Protein AF-A0A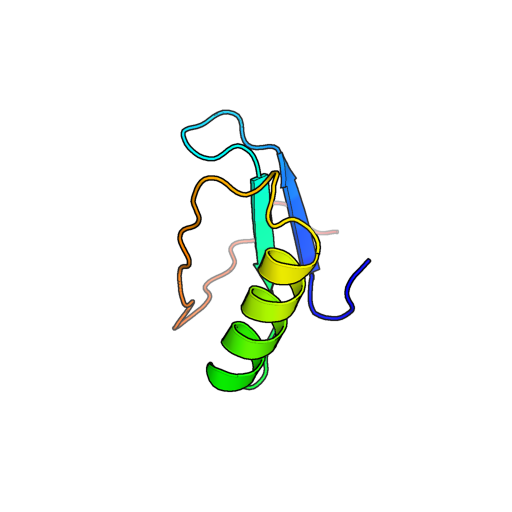2H9LFG9-F1 (afdb_monomer)

Sequence (63 aa):
MHPNIVYAYETTNRDDLEIELEVESYEQFKEILDELRTKFDDTIESYKHLVWYKENKVKFFEE

pLDDT: mean 90.0, std 7.33, range [58.75, 96.56]

Mean predicted aligned error: 4.98 Å

Secondary structure (DSSP, 8-state):
--TTEEEEEE-SSSSSEEEEE--SSHHHHHHHHHHHHHHTTTT---------S------SS--

Radius of gyration: 13.62 Å; Cα contacts (8 Å, |Δi|>4): 32; chains: 1; bounding box: 26×37×24 Å

Solvent-accessible surface area (backbone atoms only — not comparable to full-atom values): 4440 Å² total; per-residue (Å²): 130,63,90,42,53,78,45,75,47,77,4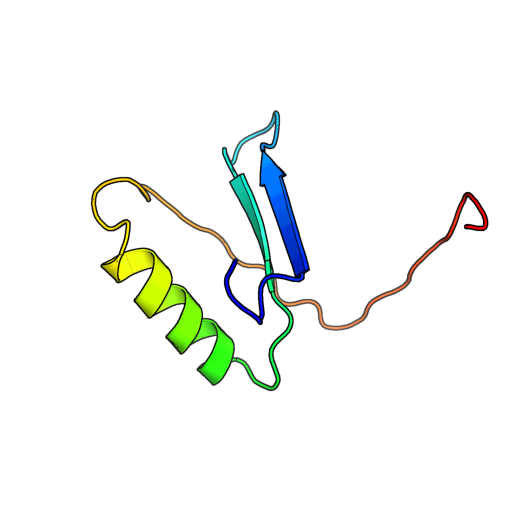6,96,65,98,48,68,66,48,73,45,72,64,67,97,43,72,65,56,48,49,53,53,50,53,52,51,45,69,75,38,59,91,70,59,87,77,86,85,88,82,83,83,87,75,88,83,89,81,80,92,68,87,132

Foldseek 3Di:
DPPQFPDKDADPDDDGIDTHGDDPDVVVVVVVVVVVCVVCVVPPPDDDDDDDPDDDDDDPDDD

Nearest PDB structures (foldseek):
  2f2e-assembly1_A  TM=2.860E-01  e=3.232E+00  Pseudomonas aeruginosa

Structure (mmCIF, N/CA/C/O backbone):
data_AF-A0A2H9LFG9-F1
#
_entry.id   AF-A0A2H9LFG9-F1
#
loop_
_atom_site.group_PDB
_atom_site.id
_atom_site.type_symbol
_atom_site.label_atom_id
_atom_site.label_alt_id
_atom_site.label_comp_id
_atom_site.label_asym_id
_atom_site.label_entity_id
_atom_site.label_seq_id
_atom_site.pdbx_PDB_ins_code
_atom_site.Cartn_x
_atom_si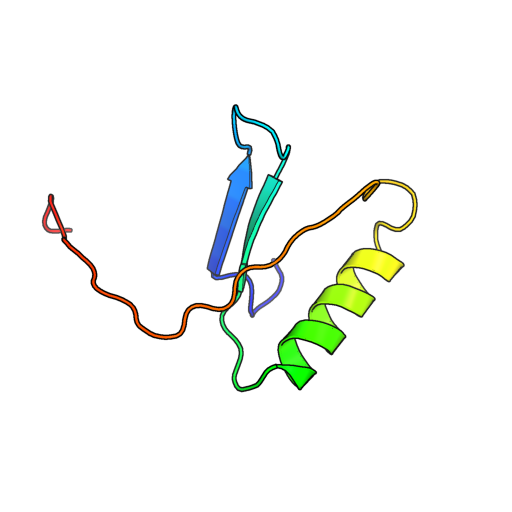te.Cartn_y
_atom_site.Cartn_z
_atom_site.occupancy
_atom_site.B_iso_or_equiv
_atom_site.auth_seq_id
_atom_site.auth_comp_id
_atom_site.auth_asym_id
_atom_site.auth_atom_id
_atom_site.pdbx_PDB_model_num
ATOM 1 N N . MET A 1 1 ? -6.655 -0.855 -12.431 1.00 63.62 1 MET A N 1
ATOM 2 C CA . MET A 1 1 ? -6.398 -0.177 -11.145 1.00 63.62 1 MET A CA 1
ATOM 3 C C . MET A 1 1 ? -7.071 -1.018 -10.069 1.00 63.62 1 MET A C 1
ATOM 5 O O . MET A 1 1 ? -8.204 -1.421 -10.304 1.00 63.62 1 MET A O 1
ATOM 9 N N . HIS A 1 2 ? -6.355 -1.421 -9.012 1.00 83.94 2 HIS A N 1
ATOM 10 C CA . HIS A 1 2 ? -6.928 -2.249 -7.938 1.00 83.94 2 HIS A CA 1
ATOM 11 C C . HIS A 1 2 ? -7.966 -1.412 -7.167 1.00 83.94 2 HIS A C 1
ATOM 13 O O . HIS A 1 2 ? -7.678 -0.243 -6.917 1.00 83.94 2 HIS A O 1
ATOM 19 N N . PRO A 1 3 ? -9.148 -1.947 -6.811 1.00 90.75 3 PRO A N 1
ATOM 20 C CA . PRO A 1 3 ? -10.249 -1.147 -6.259 1.00 90.75 3 PRO A CA 1
ATOM 21 C C . PRO A 1 3 ? -9.904 -0.445 -4.941 1.00 90.75 3 PRO A C 1
ATOM 23 O O . PRO A 1 3 ? -10.417 0.633 -4.678 1.00 90.75 3 PRO A O 1
ATOM 26 N N . ASN A 1 4 ? -9.012 -1.032 -4.143 1.00 92.19 4 ASN A N 1
ATOM 27 C CA . ASN A 1 4 ? -8.562 -0.457 -2.875 1.00 92.19 4 ASN A CA 1
ATOM 28 C C . ASN A 1 4 ? -7.407 0.546 -3.010 1.00 92.19 4 ASN A C 1
ATOM 30 O O . ASN A 1 4 ? -7.033 1.144 -2.009 1.00 92.19 4 ASN A O 1
ATOM 34 N N . ILE A 1 5 ? -6.815 0.716 -4.200 1.00 92.69 5 ILE A N 1
ATOM 35 C CA . ILE A 1 5 ? -5.767 1.723 -4.419 1.00 92.69 5 ILE A CA 1
ATOM 36 C C . ILE A 1 5 ? -6.444 3.061 -4.695 1.00 92.69 5 ILE A C 1
ATOM 38 O O . ILE A 1 5 ? -7.026 3.254 -5.764 1.00 92.69 5 ILE A O 1
ATOM 42 N N . VAL A 1 6 ? -6.334 3.978 -3.737 1.00 92.75 6 VAL A N 1
ATOM 43 C CA . VAL A 1 6 ? -6.904 5.328 -3.837 1.00 92.75 6 VAL A CA 1
ATOM 44 C C . VAL A 1 6 ? -5.917 6.270 -4.522 1.00 92.75 6 VAL A C 1
ATOM 46 O O . VAL A 1 6 ? -6.306 7.052 -5.389 1.00 92.75 6 VAL A O 1
ATOM 49 N N . TYR A 1 7 ? -4.627 6.125 -4.208 1.00 91.75 7 TYR A N 1
ATOM 50 C CA . TYR A 1 7 ? -3.548 6.865 -4.853 1.00 91.75 7 TYR A CA 1
ATOM 51 C C . TYR A 1 7 ? -2.359 5.959 -5.156 1.00 91.75 7 TYR A C 1
ATOM 53 O O . TYR A 1 7 ? -2.067 5.014 -4.428 1.00 91.75 7 TYR A O 1
ATOM 61 N N . ALA A 1 8 ? -1.666 6.268 -6.246 1.00 93.25 8 ALA A N 1
ATOM 62 C CA . ALA A 1 8 ? -0.375 5.692 -6.579 1.00 93.25 8 ALA A CA 1
ATOM 63 C C . ALA A 1 8 ? 0.462 6.770 -7.264 1.00 93.25 8 ALA A C 1
ATOM 65 O O . ALA A 1 8 ? 0.004 7.375 -8.238 1.00 93.25 8 ALA A O 1
ATOM 66 N N . TYR A 1 9 ? 1.660 7.025 -6.752 1.00 93.00 9 TYR A N 1
ATOM 67 C CA . TYR A 1 9 ? 2.545 8.051 -7.290 1.00 93.00 9 TYR A CA 1
ATOM 68 C C . TYR A 1 9 ? 4.008 7.636 -7.181 1.00 93.00 9 TYR A C 1
ATOM 70 O O . TYR A 1 9 ? 4.432 7.000 -6.216 1.00 93.00 9 TYR A O 1
ATOM 78 N N . GLU A 1 10 ? 4.780 8.010 -8.198 1.00 95.00 10 GLU A N 1
ATOM 79 C CA . GLU A 1 10 ? 6.236 7.932 -8.151 1.00 95.00 10 GLU A CA 1
ATOM 80 C C . GLU A 1 10 ? 6.754 8.967 -7.157 1.00 95.00 10 GLU A C 1
ATOM 82 O O . GLU A 1 10 ? 6.273 10.107 -7.117 1.00 95.00 10 GLU A O 1
ATOM 87 N N . THR A 1 11 ? 7.744 8.579 -6.359 1.00 92.81 11 THR A N 1
ATOM 88 C CA . THR A 1 11 ? 8.374 9.500 -5.414 1.00 92.81 11 THR A CA 1
ATOM 89 C C . THR A 1 11 ? 9.789 9.836 -5.861 1.00 92.81 11 THR A C 1
ATOM 91 O O . THR A 1 11 ? 10.456 9.076 -6.553 1.00 92.81 11 THR A O 1
ATOM 94 N N . THR A 1 12 ? 10.270 11.011 -5.469 1.00 89.38 12 THR A N 1
ATOM 95 C CA . THR A 1 12 ? 11.643 11.451 -5.756 1.00 89.38 12 THR A CA 1
ATOM 96 C C . THR A 1 12 ? 12.625 11.082 -4.643 1.00 89.38 12 THR A C 1
ATOM 98 O O . THR A 1 12 ? 13.767 11.544 -4.655 1.00 89.38 12 THR A O 1
ATOM 101 N N . ASN A 1 13 ? 12.179 10.314 -3.644 1.00 80.81 13 ASN A N 1
ATOM 102 C CA . ASN A 1 13 ? 12.921 10.062 -2.413 1.00 80.81 13 ASN A CA 1
ATOM 103 C C . ASN A 1 13 ? 13.388 8.596 -2.324 1.00 80.81 13 ASN A C 1
ATOM 105 O O . ASN A 1 13 ? 13.777 8.011 -3.325 1.00 80.81 13 ASN A O 1
ATOM 109 N N . ARG A 1 14 ? 13.443 8.016 -1.117 1.00 83.25 14 ARG A N 1
ATOM 110 C CA . ARG A 1 14 ? 14.041 6.691 -0.864 1.00 83.25 14 ARG A CA 1
ATOM 111 C C . ARG A 1 14 ? 13.280 5.504 -1.452 1.00 83.25 14 ARG A C 1
ATOM 113 O O . ARG A 1 14 ? 13.875 4.437 -1.534 1.00 83.25 14 ARG A O 1
ATOM 120 N N . ASP A 1 15 ? 11.998 5.663 -1.738 1.00 91.00 15 ASP A N 1
ATOM 121 C CA . ASP A 1 15 ? 11.133 4.596 -2.229 1.00 91.00 15 ASP A CA 1
ATOM 122 C C . ASP A 1 15 ? 10.641 5.004 -3.629 1.00 91.00 15 ASP A C 1
ATOM 124 O O . ASP A 1 15 ? 10.253 6.154 -3.827 1.00 91.00 15 ASP A O 1
ATOM 128 N N . ASP A 1 16 ? 10.674 4.101 -4.608 1.00 92.75 16 ASP A N 1
ATOM 129 C CA . ASP A 1 16 ? 10.381 4.462 -6.007 1.00 92.75 16 ASP A CA 1
ATOM 130 C C . ASP A 1 16 ? 8.891 4.768 -6.239 1.00 92.75 16 ASP A C 1
ATOM 132 O O . ASP A 1 16 ? 8.530 5.643 -7.028 1.00 92.75 16 ASP A O 1
ATOM 136 N N . LEU A 1 17 ? 8.019 4.063 -5.514 1.00 93.38 17 LEU A N 1
ATOM 137 C CA . LEU A 1 17 ? 6.569 4.143 -5.635 1.00 93.38 17 LEU A CA 1
ATOM 138 C C . LEU A 1 17 ? 5.924 4.172 -4.251 1.00 93.38 17 LEU A C 1
ATOM 140 O O . LEU A 1 17 ? 6.267 3.376 -3.375 1.00 93.38 17 LEU A O 1
ATOM 144 N N . GLU A 1 18 ? 4.929 5.035 -4.092 1.00 93.94 18 GLU A N 1
ATOM 145 C CA . GLU A 1 18 ? 4.052 5.047 -2.930 1.00 93.94 18 GLU A CA 1
ATOM 146 C C . GLU A 1 18 ? 2.613 4.780 -3.371 1.00 93.94 18 GLU A C 1
ATOM 148 O O . GLU A 1 18 ? 2.140 5.288 -4.392 1.00 93.94 18 GLU A O 1
ATOM 153 N N . ILE A 1 19 ? 1.9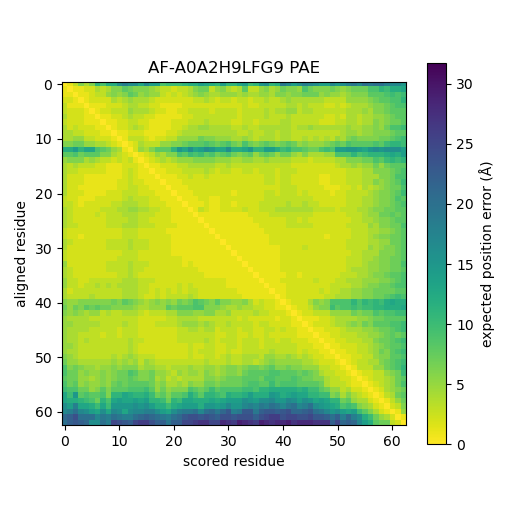42 3.911 -2.618 1.00 93.81 19 ILE A N 1
ATOM 154 C CA . ILE A 1 19 ? 0.577 3.469 -2.882 1.00 93.81 19 ILE A CA 1
ATOM 155 C C . ILE A 1 19 ? -0.232 3.681 -1.607 1.00 93.81 19 ILE A C 1
ATOM 157 O O . ILE A 1 19 ? 0.123 3.157 -0.550 1.00 93.81 19 ILE A O 1
ATOM 161 N N . GLU A 1 20 ? -1.346 4.394 -1.728 1.00 94.38 20 GLU A N 1
ATOM 162 C CA . GLU A 1 20 ? -2.320 4.547 -0.655 1.00 94.38 20 GLU A CA 1
ATOM 163 C C . GLU A 1 20 ? -3.462 3.549 -0.842 1.00 94.38 20 GLU A C 1
ATOM 165 O O . GLU A 1 20 ? -4.101 3.492 -1.901 1.00 94.38 20 GLU A O 1
ATOM 170 N N . LEU A 1 21 ? -3.710 2.762 0.205 1.00 94.88 21 LEU A N 1
ATOM 171 C CA . LEU A 1 21 ? -4.731 1.723 0.234 1.00 94.88 21 LEU A CA 1
ATOM 172 C C . LEU A 1 21 ? -5.816 2.063 1.254 1.00 94.88 21 LEU A C 1
ATOM 174 O O . LEU A 1 21 ? -5.511 2.322 2.417 1.00 94.88 21 LEU A O 1
ATOM 178 N N . GLU A 1 22 ? -7.077 1.975 0.838 1.00 94.62 22 GLU A N 1
ATOM 179 C CA . GLU A 1 22 ? -8.220 1.984 1.751 1.00 94.62 22 GLU A CA 1
ATOM 180 C C . GLU A 1 22 ? -8.709 0.550 1.964 1.00 94.62 22 GLU A C 1
ATOM 182 O O . GLU A 1 22 ? -9.059 -0.159 1.015 1.00 94.62 22 GLU A O 1
ATOM 187 N N . VAL A 1 23 ? -8.687 0.106 3.219 1.00 94.31 23 VAL A N 1
ATOM 188 C CA . VAL A 1 23 ? -9.014 -1.266 3.617 1.00 94.31 23 VAL A CA 1
ATOM 189 C C . VAL A 1 23 ? -9.871 -1.275 4.878 1.00 94.31 23 VAL A C 1
ATOM 191 O O . VAL A 1 23 ? -9.742 -0.408 5.741 1.00 94.31 23 VAL A O 1
ATOM 194 N N . GLU A 1 24 ? -10.722 -2.287 5.006 1.00 94.12 24 GLU A N 1
ATOM 195 C CA . GLU A 1 24 ? -11.599 -2.477 6.167 1.00 94.12 24 GLU A CA 1
ATOM 196 C C . GLU A 1 24 ? -10.860 -3.100 7.361 1.00 94.12 24 GLU A C 1
ATOM 198 O O . GLU A 1 24 ? -11.278 -2.947 8.511 1.00 94.12 24 GLU A O 1
ATOM 203 N N . SER A 1 25 ? -9.759 -3.812 7.103 1.00 94.94 25 SER A N 1
ATOM 204 C CA . SER A 1 25 ? -8.969 -4.499 8.122 1.00 94.94 25 SER A CA 1
ATOM 205 C C . SER 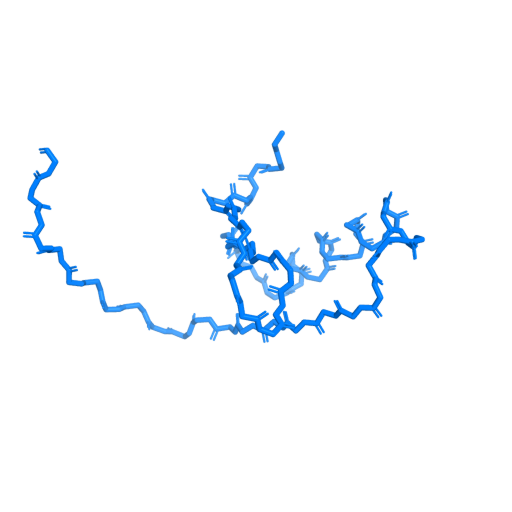A 1 25 ? -7.500 -4.647 7.726 1.00 94.94 25 SER A C 1
ATOM 207 O O . SER A 1 25 ? -7.115 -4.510 6.562 1.00 94.94 25 SER A O 1
ATOM 209 N N . TYR A 1 26 ? -6.658 -4.962 8.713 1.00 94.00 26 TYR A N 1
ATOM 210 C CA . TYR A 1 26 ? -5.246 -5.244 8.461 1.00 94.00 26 TYR A CA 1
ATOM 211 C C . TYR A 1 26 ? -5.051 -6.558 7.692 1.00 94.00 26 TYR A C 1
ATOM 213 O O . TYR A 1 26 ? -4.110 -6.689 6.912 1.00 94.00 26 TYR A O 1
ATOM 221 N N . GLU A 1 27 ? -5.953 -7.521 7.877 1.00 96.56 27 GLU A N 1
ATOM 222 C CA . GLU A 1 27 ? -5.991 -8.768 7.120 1.00 96.56 27 GLU A CA 1
ATOM 223 C C . GLU A 1 27 ? -6.198 -8.497 5.627 1.00 96.56 27 GLU A C 1
ATOM 225 O O . GLU A 1 27 ? -5.412 -8.984 4.819 1.00 96.56 27 GLU A O 1
ATOM 230 N N . GLN A 1 28 ? -7.160 -7.639 5.265 1.00 95.88 28 GLN A N 1
ATOM 231 C CA . GLN A 1 28 ? -7.390 -7.260 3.868 1.00 95.88 28 GLN A CA 1
ATOM 232 C C . GLN A 1 28 ? -6.168 -6.553 3.264 1.00 95.88 28 GLN A C 1
ATOM 234 O O . GLN A 1 28 ? -5.798 -6.810 2.120 1.00 95.88 28 GLN A O 1
ATOM 239 N N . PHE A 1 29 ? -5.484 -5.702 4.039 1.00 95.44 29 PHE A N 1
ATOM 240 C CA . PHE A 1 29 ? -4.211 -5.122 3.605 1.00 95.44 29 PHE A CA 1
ATOM 241 C C . PHE A 1 29 ? -3.166 -6.198 3.281 1.00 95.44 29 PHE A C 1
ATOM 243 O O . PHE A 1 29 ? -2.486 -6.095 2.260 1.00 95.44 29 PHE A O 1
ATOM 250 N N . LYS A 1 30 ? -3.032 -7.232 4.123 1.00 95.31 30 LYS A N 1
ATOM 251 C CA . LYS A 1 30 ? -2.078 -8.318 3.867 1.00 95.31 30 LYS A CA 1
ATOM 252 C C . LYS A 1 30 ? -2.424 -9.118 2.621 1.00 95.31 30 LYS A C 1
ATOM 254 O O . LYS A 1 30 ? -1.515 -9.419 1.859 1.00 95.31 30 LYS A O 1
ATOM 259 N N . GLU A 1 31 ? -3.699 -9.420 2.402 1.00 96.38 31 GLU A N 1
ATOM 260 C CA . GLU A 1 31 ? -4.154 -10.127 1.200 1.00 96.38 31 GLU A CA 1
ATOM 261 C C . GLU A 1 31 ? -3.772 -9.351 -0.067 1.00 96.38 31 GLU A C 1
ATOM 263 O O . GLU A 1 31 ? -3.127 -9.898 -0.959 1.00 96.38 31 GLU A O 1
ATOM 268 N N . ILE A 1 32 ? -4.055 -8.046 -0.098 1.00 95.25 32 ILE A N 1
ATOM 269 C CA . ILE A 1 32 ? -3.695 -7.174 -1.225 1.00 95.25 32 ILE A CA 1
ATOM 270 C C . ILE A 1 32 ? -2.174 -7.103 -1.404 1.00 95.25 32 ILE A C 1
ATOM 272 O O . ILE A 1 32 ? -1.669 -7.149 -2.525 1.00 95.25 32 ILE A O 1
ATOM 276 N N . LEU A 1 33 ? -1.419 -6.991 -0.310 1.00 93.75 33 LEU A N 1
ATOM 277 C CA . LEU A 1 33 ? 0.040 -6.962 -0.361 1.00 93.75 33 LEU A CA 1
ATOM 278 C C . LEU A 1 33 ? 0.614 -8.272 -0.916 1.00 93.75 33 LEU A C 1
ATOM 280 O O . LEU A 1 33 ? 1.531 -8.231 -1.735 1.00 93.75 33 LEU A O 1
ATOM 284 N N . ASP A 1 34 ? 0.082 -9.419 -0.502 1.00 93.81 34 ASP A N 1
ATOM 285 C CA . ASP A 1 34 ? 0.506 -10.725 -1.002 1.00 93.81 34 ASP A CA 1
ATOM 286 C C . ASP A 1 34 ? 0.147 -10.896 -2.486 1.00 93.81 34 ASP A C 1
ATOM 288 O O . ASP A 1 34 ? 0.966 -11.406 -3.256 1.00 93.81 34 ASP A O 1
ATOM 292 N N . GLU A 1 35 ? -1.010 -10.395 -2.932 1.00 94.50 35 GLU A N 1
ATOM 293 C CA . GLU A 1 35 ? -1.372 -10.343 -4.354 1.00 94.50 35 GLU A CA 1
ATOM 294 C C . GLU A 1 35 ? -0.396 -9.483 -5.169 1.00 94.50 35 GLU A C 1
ATOM 296 O O . GLU A 1 35 ? 0.087 -9.917 -6.219 1.00 94.50 35 GLU A O 1
ATOM 301 N N . LEU A 1 36 ? -0.064 -8.281 -4.682 1.00 92.69 36 LEU A N 1
ATOM 302 C CA . LEU A 1 36 ? 0.900 -7.391 -5.334 1.00 92.69 36 LEU A CA 1
ATOM 303 C C . LEU A 1 36 ? 2.282 -8.042 -5.408 1.00 92.69 36 LEU A C 1
ATOM 305 O O . LEU A 1 36 ? 2.898 -8.063 -6.471 1.00 92.69 36 LEU A O 1
ATOM 309 N N . ARG A 1 37 ? 2.749 -8.629 -4.304 1.00 91.88 37 ARG A N 1
ATOM 310 C CA . ARG A 1 37 ? 4.047 -9.306 -4.256 1.00 91.88 37 ARG A CA 1
ATOM 311 C C . ARG A 1 37 ? 4.096 -10.543 -5.133 1.00 91.88 37 ARG A C 1
ATOM 313 O O . ARG A 1 37 ? 5.138 -10.802 -5.702 1.00 91.88 37 ARG A O 1
ATOM 320 N N . TH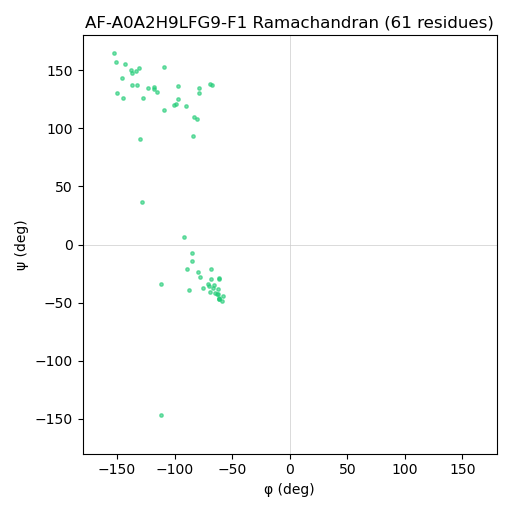R A 1 38 ? 3.000 -11.283 -5.262 1.00 94.06 38 THR A N 1
ATOM 321 C CA . THR A 1 38 ? 2.936 -12.447 -6.159 1.00 94.06 38 THR A CA 1
ATOM 322 C C . THR A 1 38 ? 2.944 -12.019 -7.624 1.00 94.06 38 THR A C 1
ATOM 324 O O . THR A 1 38 ? 3.507 -12.702 -8.473 1.00 94.06 38 THR A O 1
ATOM 327 N N . LYS A 1 39 ? 2.308 -10.888 -7.939 1.00 94.12 39 LYS A N 1
ATOM 328 C CA . LYS A 1 39 ? 2.199 -10.381 -9.309 1.00 94.12 39 LYS A CA 1
ATOM 329 C C . LYS A 1 39 ? 3.469 -9.687 -9.811 1.00 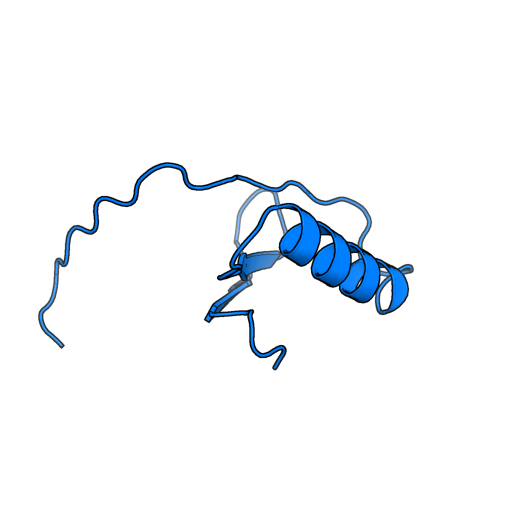94.12 39 LYS A C 1
ATOM 331 O O . LYS A 1 39 ? 3.686 -9.653 -11.019 1.00 94.12 39 LYS A O 1
ATOM 336 N N . PHE A 1 40 ? 4.250 -9.108 -8.903 1.00 93.38 40 PHE A N 1
ATOM 337 C CA . PHE A 1 40 ? 5.439 -8.301 -9.194 1.00 93.38 40 PHE A CA 1
ATOM 338 C C . PHE A 1 40 ? 6.658 -8.799 -8.398 1.00 93.38 40 PHE A C 1
ATOM 340 O O . PHE A 1 40 ? 7.451 -7.997 -7.896 1.00 93.38 40 PHE A O 1
ATOM 347 N N . ASP A 1 41 ? 6.765 -10.117 -8.221 1.00 88.94 41 ASP A N 1
ATOM 348 C CA . ASP A 1 41 ? 7.751 -10.777 -7.352 1.00 88.94 41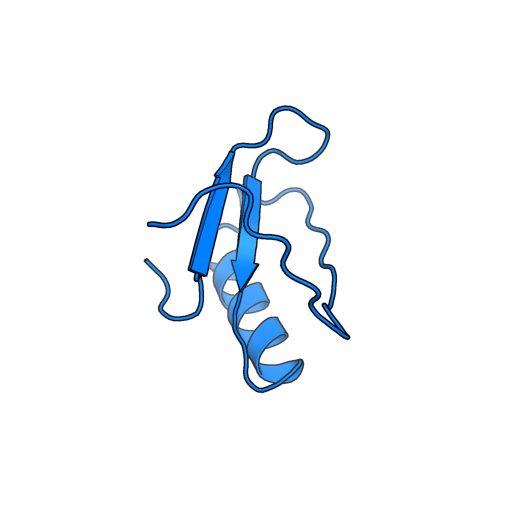 ASP A CA 1
ATOM 349 C C . ASP A 1 41 ? 9.205 -10.509 -7.762 1.00 88.94 41 ASP A C 1
ATOM 351 O O . ASP A 1 41 ? 10.095 -10.466 -6.913 1.00 88.94 41 ASP A O 1
ATOM 355 N N . ASP A 1 42 ? 9.428 -10.284 -9.051 1.00 92.81 42 ASP A N 1
ATOM 356 C CA . ASP A 1 42 ? 10.713 -9.981 -9.671 1.00 92.81 42 ASP A CA 1
ATOM 357 C C . ASP A 1 42 ? 11.094 -8.492 -9.631 1.00 92.81 42 ASP A C 1
ATOM 359 O O . ASP A 1 42 ? 12.251 -8.146 -9.876 1.00 92.81 42 ASP A O 1
ATOM 363 N N . THR A 1 43 ? 10.137 -7.616 -9.320 1.00 93.69 43 THR A N 1
ATOM 364 C CA . THR A 1 43 ? 10.292 -6.159 -9.429 1.00 93.69 43 THR A CA 1
ATOM 365 C C . THR A 1 43 ? 10.295 -5.473 -8.061 1.00 93.69 43 THR A C 1
ATOM 367 O O . THR A 1 43 ? 10.995 -4.480 -7.868 1.00 93.69 43 THR A O 1
ATOM 370 N N . ILE A 1 44 ? 9.535 -5.987 -7.087 1.00 92.38 44 ILE A N 1
ATOM 371 C CA . ILE A 1 44 ? 9.470 -5.406 -5.738 1.00 92.38 44 ILE A CA 1
ATOM 372 C C . ILE A 1 44 ? 10.636 -5.935 -4.895 1.00 92.38 44 ILE A C 1
ATOM 374 O O . ILE A 1 44 ? 10.530 -6.969 -4.236 1.00 92.38 44 ILE A O 1
ATOM 378 N N . GLU A 1 45 ? 11.744 -5.194 -4.869 1.00 92.50 45 GLU A N 1
ATOM 379 C CA . GLU A 1 45 ? 12.913 -5.541 -4.046 1.00 92.50 45 GLU A 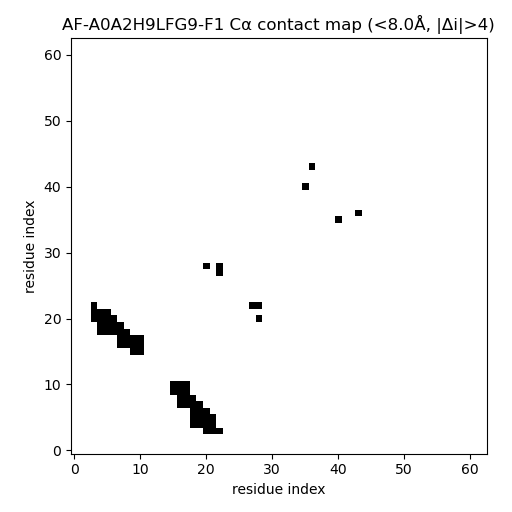CA 1
ATOM 380 C C . GLU A 1 45 ? 12.632 -5.372 -2.544 1.00 92.50 45 GLU A C 1
ATOM 382 O O . GLU A 1 45 ? 13.019 -6.202 -1.717 1.00 92.50 45 GLU A O 1
ATOM 387 N N . SER A 1 46 ? 11.933 -4.299 -2.167 1.00 92.00 46 SER A N 1
ATOM 388 C CA . SER A 1 46 ? 11.576 -4.026 -0.777 1.00 92.00 46 SER A CA 1
ATOM 389 C C . SER A 1 46 ? 10.279 -3.232 -0.676 1.00 92.00 46 SER A C 1
ATOM 391 O O . SER A 1 46 ? 9.874 -2.554 -1.615 1.00 92.00 46 SER A O 1
ATOM 393 N N . TYR A 1 47 ? 9.615 -3.321 0.476 1.00 92.94 47 TYR A N 1
ATOM 394 C CA . TYR A 1 47 ? 8.442 -2.510 0.774 1.00 92.94 47 TYR A CA 1
ATOM 395 C C . TYR A 1 47 ? 8.425 -2.115 2.247 1.00 92.94 47 TYR A C 1
ATOM 397 O O . TYR A 1 47 ? 8.969 -2.798 3.121 1.00 92.94 47 TYR A O 1
ATOM 405 N N . LYS A 1 48 ? 7.748 -1.006 2.522 1.00 93.31 48 LYS A N 1
ATOM 406 C CA . LYS A 1 48 ? 7.396 -0.554 3.865 1.00 93.31 48 LYS A CA 1
ATOM 407 C C . LYS A 1 48 ? 5.915 -0.216 3.846 1.00 93.31 48 LYS A C 1
ATOM 409 O O . LYS A 1 48 ? 5.375 0.133 2.803 1.00 93.31 48 LYS A O 1
ATOM 414 N N . HIS A 1 49 ? 5.257 -0.334 4.989 1.00 93.38 49 HIS A N 1
ATOM 415 C CA . HIS A 1 49 ? 3.874 0.102 5.123 1.00 93.38 49 HIS A CA 1
ATOM 416 C C . HIS A 1 49 ? 3.713 0.917 6.393 1.00 93.38 49 HIS A C 1
ATOM 418 O O . HIS A 1 49 ? 4.407 0.695 7.390 1.00 93.38 49 HIS A O 1
ATOM 424 N N . LEU A 1 50 ? 2.787 1.863 6.334 1.00 92.44 50 LEU A N 1
ATOM 425 C CA . LEU A 1 50 ? 2.383 2.694 7.451 1.00 92.44 50 LEU A CA 1
ATOM 426 C C . LEU A 1 50 ? 0.881 2.511 7.627 1.00 92.44 50 LEU A C 1
ATOM 428 O O . LEU A 1 50 ? 0.135 2.517 6.654 1.00 92.44 50 LEU A O 1
ATOM 432 N N . VAL A 1 51 ? 0.446 2.333 8.872 1.00 92.12 51 VAL A N 1
ATOM 433 C CA . VAL A 1 51 ? -0.979 2.272 9.202 1.00 92.12 51 VAL A CA 1
ATOM 434 C C . VAL A 1 51 ? -1.399 3.638 9.717 1.00 92.12 51 VAL A C 1
ATOM 436 O O . VAL A 1 51 ? -0.868 4.130 10.718 1.00 92.12 51 VAL A O 1
ATOM 439 N N . TRP A 1 52 ? -2.361 4.256 9.044 1.00 89.88 52 TRP A N 1
ATOM 440 C CA . TRP A 1 52 ? -2.937 5.512 9.498 1.00 89.88 52 TRP A CA 1
ATOM 441 C C . TRP A 1 52 ? -3.974 5.262 10.582 1.00 89.88 52 TRP A C 1
ATOM 443 O O . TRP A 1 52 ? -5.072 4.785 10.329 1.00 89.88 52 TRP A O 1
ATOM 453 N N . TYR A 1 53 ? -3.620 5.612 11.815 1.00 86.25 53 TYR A N 1
ATOM 454 C CA . TYR A 1 53 ? -4.546 5.518 12.943 1.00 86.25 53 TYR A CA 1
ATOM 455 C C . TYR A 1 53 ? -5.592 6.641 12.942 1.00 86.25 53 TYR A C 1
ATOM 457 O O . TYR A 1 53 ? -6.741 6.441 13.328 1.00 86.25 53 TYR A O 1
ATOM 465 N N . LYS A 1 54 ? -5.181 7.850 12.551 1.00 87.19 54 LYS A N 1
ATOM 466 C CA . LYS A 1 54 ? -6.052 9.021 12.508 1.00 87.19 54 LYS A CA 1
ATOM 467 C C . LYS A 1 54 ? -5.594 9.972 11.421 1.00 87.19 54 LYS A C 1
ATOM 469 O O . LYS A 1 54 ? -4.436 10.386 11.401 1.00 87.19 54 LYS A O 1
ATOM 474 N N . GLU A 1 55 ? -6.537 10.385 10.595 1.00 85.00 55 GLU A N 1
ATOM 475 C CA . GLU A 1 55 ? -6.312 11.369 9.553 1.00 85.00 55 GLU A CA 1
ATOM 476 C C . GLU A 1 55 ? -6.731 12.768 10.022 1.00 85.00 55 GLU A C 1
ATOM 478 O O . GLU A 1 55 ? -7.777 12.949 10.649 1.00 85.00 55 GLU A O 1
ATOM 483 N N . ASN A 1 56 ? -5.905 13.775 9.733 1.00 88.31 56 ASN A N 1
ATOM 484 C CA . ASN A 1 56 ? -6.245 15.180 9.948 1.00 88.31 56 ASN A CA 1
ATOM 485 C C . ASN A 1 56 ? -5.934 15.941 8.652 1.00 88.31 56 ASN A C 1
ATOM 487 O O . ASN A 1 56 ? -4.803 16.380 8.449 1.00 88.31 56 ASN A O 1
ATOM 491 N N . LYS A 1 57 ? -6.921 16.061 7.754 1.00 83.06 57 LYS A N 1
ATOM 492 C CA . LYS A 1 57 ? -6.743 16.758 6.471 1.00 83.06 57 LYS A CA 1
ATOM 493 C C . LYS A 1 57 ? -6.804 18.272 6.654 1.00 83.06 57 LYS A C 1
ATOM 495 O O . LYS A 1 57 ? -7.761 18.796 7.220 1.00 83.06 57 LYS A O 1
ATOM 500 N N . VAL A 1 58 ? -5.821 18.973 6.095 1.00 83.75 58 VAL A N 1
ATOM 501 C CA . VAL A 1 58 ? -5.866 20.425 5.882 1.00 83.75 58 VAL A CA 1
ATOM 502 C C . VAL A 1 58 ? -6.010 20.657 4.383 1.00 83.75 58 VAL A C 1
ATOM 504 O O . VAL A 1 58 ? -5.126 20.287 3.614 1.00 83.75 58 VAL A O 1
ATOM 507 N N . LYS A 1 59 ? -7.132 21.242 3.957 1.00 81.75 59 LYS A N 1
ATOM 508 C CA . LYS A 1 59 ? -7.344 21.633 2.559 1.00 81.75 59 LYS A CA 1
ATOM 509 C C . LYS A 1 59 ? -6.850 23.065 2.367 1.00 81.75 59 LYS A C 1
ATOM 511 O O . LYS A 1 59 ? -7.345 23.973 3.026 1.00 81.75 59 LYS A O 1
ATOM 516 N N . PHE A 1 60 ? -5.866 23.253 1.489 1.00 75.44 60 PHE A N 1
ATOM 517 C CA . PHE A 1 60 ? -5.336 24.581 1.147 1.00 75.44 60 PHE A CA 1
ATOM 518 C C . PHE A 1 60 ? -6.081 25.236 -0.022 1.00 75.44 60 PHE A C 1
ATOM 520 O O . PHE A 1 60 ? -6.052 26.456 -0.151 1.00 75.44 60 PHE A O 1
ATOM 527 N N . PHE A 1 61 ? -6.767 24.438 -0.839 1.00 77.25 61 PHE A N 1
ATOM 528 C CA . PHE A 1 61 ? -7.568 24.891 -1.970 1.00 77.25 61 PHE A CA 1
ATOM 529 C C . PHE A 1 61 ? -8.930 24.189 -1.918 1.00 77.25 61 PHE A C 1
ATOM 531 O O . PHE A 1 61 ? -8.996 22.999 -1.594 1.00 77.25 61 PHE A O 1
ATOM 538 N N . GLU A 1 62 ? -10.003 24.937 -2.167 1.00 72.31 62 GLU A N 1
ATOM 539 C CA . GLU A 1 62 ? -11.336 24.374 -2.403 1.00 72.31 62 GLU A CA 1
ATOM 540 C C . GLU A 1 62 ? -11.392 23.866 -3.851 1.00 72.31 62 GLU A C 1
ATOM 542 O O . GLU A 1 62 ? -10.882 24.535 -4.752 1.00 72.31 62 GLU A O 1
ATOM 547 N N . GLU A 1 63 ? -11.928 22.657 -4.038 1.00 58.75 63 GLU A N 1
ATOM 548 C CA . GLU A 1 63 ? -12.167 22.050 -5.358 1.00 58.75 63 GLU A CA 1
ATOM 549 C C . GLU A 1 63 ? -13.304 22.750 -6.108 1.00 58.75 63 GLU A C 1
ATOM 551 O O . GLU A 1 63 ? -14.325 23.080 -5.457 1.00 58.75 63 GLU A O 1
#